Protein AF-A0A973TPE8-F1 (afdb_monomer_lite)

Foldseek 3Di:
DPDPVVVVVPDDDDDDDDDPPPCRLVVVLVVCVVVVVNVVSVVSVD

Structure (mmCIF, N/CA/C/O backbone):
data_AF-A0A973TPE8-F1
#
_entry.id   AF-A0A973TPE8-F1
#
loop_
_atom_site.group_PDB
_atom_site.id
_atom_site.type_symbol
_atom_site.label_atom_id
_atom_site.label_alt_id
_atom_site.label_comp_id
_atom_site.label_asym_id
_atom_site.label_entity_id
_atom_site.label_seq_id
_atom_site.pdbx_PDB_ins_code
_atom_site.Cartn_x
_atom_site.Cartn_y
_atom_site.Cartn_z
_atom_site.occupancy
_atom_site.B_iso_or_equiv
_atom_site.auth_seq_id
_atom_site.auth_comp_id
_atom_site.auth_asym_id
_ato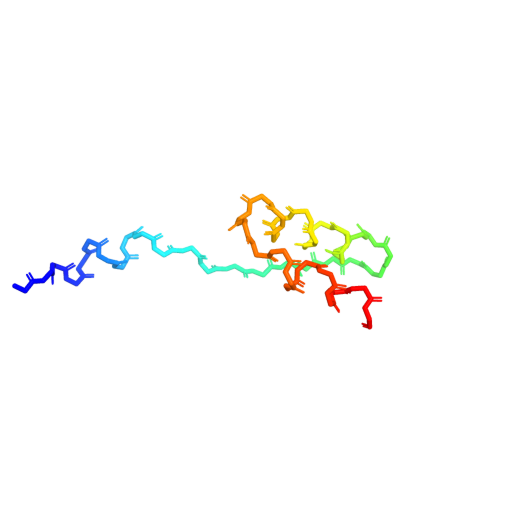m_site.auth_atom_id
_atom_site.pdbx_PDB_model_num
ATOM 1 N N . MET A 1 1 ? -17.523 -2.530 25.502 1.00 58.06 1 MET A N 1
ATOM 2 C CA . MET A 1 1 ? -17.261 -3.274 24.251 1.00 58.06 1 MET A CA 1
ATOM 3 C C . MET A 1 1 ? -17.292 -2.258 23.129 1.00 58.06 1 MET A C 1
ATOM 5 O O . MET A 1 1 ? -18.249 -1.496 23.088 1.00 58.06 1 MET A O 1
ATOM 9 N N . SER A 1 2 ? -16.238 -2.151 22.317 1.00 71.75 2 SER A N 1
ATOM 10 C CA . SER A 1 2 ? -16.279 -1.267 21.147 1.00 71.75 2 SER A CA 1
ATOM 11 C C . SER A 1 2 ? -17.390 -1.732 20.209 1.00 71.75 2 SER A C 1
ATOM 13 O O . SER A 1 2 ? -17.600 -2.934 20.040 1.00 71.75 2 SER A O 1
ATOM 15 N N . ASP A 1 3 ? -18.128 -0.783 19.641 1.00 92.19 3 ASP A N 1
ATOM 16 C CA . ASP A 1 3 ? -19.192 -1.094 18.695 1.00 92.19 3 ASP A CA 1
ATOM 17 C C . ASP A 1 3 ? -18.567 -1.702 17.431 1.00 92.19 3 ASP A C 1
ATOM 19 O O . ASP A 1 3 ? -17.757 -1.066 16.749 1.00 92.19 3 ASP A O 1
ATOM 23 N N . VAL A 1 4 ? -18.923 -2.955 17.135 1.00 95.25 4 VAL A N 1
ATOM 24 C CA . VAL A 1 4 ? -18.458 -3.692 15.950 1.00 95.25 4 VAL A CA 1
ATOM 25 C C . VAL A 1 4 ? -18.728 -2.888 14.674 1.00 95.25 4 VAL A C 1
ATOM 27 O O . VAL A 1 4 ? -17.902 -2.885 13.760 1.00 95.25 4 VAL A O 1
ATOM 30 N N . SER A 1 5 ? -19.839 -2.149 14.637 1.00 94.69 5 SER A N 1
ATOM 31 C CA . SER A 1 5 ? -20.250 -1.318 13.503 1.00 94.69 5 SER A CA 1
ATOM 32 C C . SER A 1 5 ? -19.292 -0.146 13.285 1.00 94.69 5 SER A C 1
ATOM 34 O O . SER A 1 5 ? -18.927 0.156 12.147 1.00 94.69 5 SER A O 1
ATOM 36 N N . LEU A 1 6 ? -18.828 0.482 14.373 1.00 95.81 6 LEU A N 1
ATOM 37 C CA . LEU A 1 6 ? -17.874 1.593 14.323 1.00 95.81 6 LEU A CA 1
ATOM 38 C C . LEU A 1 6 ? -16.521 1.127 13.770 1.00 95.81 6 LEU A C 1
ATOM 40 O O . LEU A 1 6 ? -15.930 1.783 12.914 1.00 95.81 6 LEU A O 1
ATOM 44 N N . GLU A 1 7 ? -16.050 -0.038 14.209 1.00 95.94 7 GLU A N 1
ATOM 45 C CA . GLU A 1 7 ? -14.799 -0.616 13.725 1.00 95.94 7 GLU A CA 1
ATOM 46 C C . GLU A 1 7 ? -14.901 -1.073 12.261 1.00 95.94 7 GLU A C 1
ATOM 48 O O . GLU A 1 7 ? -13.976 -0.850 11.471 1.00 95.94 7 GLU A O 1
ATOM 53 N N . ALA A 1 8 ? -16.028 -1.661 11.853 1.00 95.56 8 ALA A N 1
ATOM 54 C CA . ALA A 1 8 ? -16.272 -2.023 10.458 1.00 95.56 8 ALA A CA 1
ATOM 55 C C . ALA A 1 8 ? -16.238 -0.790 9.535 1.00 95.56 8 ALA A C 1
ATOM 57 O O . ALA A 1 8 ? -15.581 -0.821 8.493 1.00 95.56 8 ALA A O 1
ATOM 58 N N . ALA A 1 9 ? -16.850 0.325 9.952 1.00 96.44 9 ALA A N 1
ATOM 59 C CA . ALA A 1 9 ? -16.930 1.554 9.160 1.00 96.44 9 ALA A CA 1
ATOM 60 C C . ALA A 1 9 ? -15.563 2.204 8.861 1.00 96.44 9 ALA A C 1
ATOM 62 O O . ALA A 1 9 ? -15.422 2.898 7.848 1.00 96.44 9 ALA A O 1
ATOM 63 N N . ARG A 1 10 ? -14.542 1.967 9.699 1.00 96.00 10 ARG A N 1
ATOM 64 C CA . ARG A 1 10 ? -13.179 2.512 9.535 1.00 96.00 10 ARG A CA 1
ATOM 65 C C . ARG A 1 10 ? -12.341 1.782 8.479 1.00 96.00 10 ARG A C 1
ATOM 67 O O . ARG A 1 10 ? -11.369 2.347 7.983 1.00 96.00 10 ARG A O 1
ATOM 74 N N . ARG A 1 11 ? -12.677 0.535 8.132 1.00 96.31 11 ARG A N 1
ATOM 75 C CA . ARG A 1 11 ? -11.869 -0.308 7.233 1.00 96.31 11 ARG A CA 1
ATOM 76 C C . ARG A 1 11 ? -12.039 0.107 5.769 1.00 96.31 11 ARG A C 1
ATOM 78 O O . ARG A 1 11 ? -13.134 0.455 5.324 1.00 96.31 11 ARG A O 1
ATOM 85 N N . ARG A 1 12 ? -10.945 0.057 5.007 1.00 96.06 12 ARG A N 1
ATOM 86 C CA . ARG A 1 12 ? -10.918 0.278 3.553 1.00 96.06 12 ARG A CA 1
ATOM 87 C C . ARG A 1 12 ? -10.069 -0.815 2.905 1.00 96.06 12 ARG A C 1
ATOM 89 O O . ARG A 1 12 ? -8.846 -0.769 2.980 1.00 96.06 12 ARG A O 1
ATOM 96 N N . THR A 1 13 ? -10.726 -1.798 2.296 1.00 96.88 13 THR A N 1
ATOM 97 C CA . THR A 1 13 ? -10.084 -2.926 1.602 1.00 96.88 13 THR A CA 1
ATOM 98 C C . THR A 1 13 ? -10.248 -2.738 0.102 1.00 96.88 13 THR A C 1
ATOM 100 O O . THR A 1 13 ? -11.369 -2.578 -0.373 1.00 96.88 13 THR A O 1
ATOM 103 N N . PHE A 1 14 ? -9.145 -2.731 -0.641 1.00 97.12 14 PHE A N 1
ATOM 104 C CA . PHE A 1 14 ? -9.153 -2.513 -2.087 1.00 97.12 14 PHE A CA 1
ATOM 105 C C . PHE A 1 14 ? -7.960 -3.204 -2.759 1.00 97.12 14 PHE A C 1
ATOM 107 O O . PHE A 1 14 ? -7.034 -3.656 -2.085 1.00 97.12 14 PHE A O 1
ATOM 114 N N . ALA A 1 15 ? -7.985 -3.266 -4.090 1.00 96.88 15 ALA A N 1
ATOM 115 C CA . ALA A 1 15 ? -6.898 -3.771 -4.922 1.00 96.88 15 ALA A CA 1
ATOM 116 C C . ALA A 1 15 ? -6.608 -2.795 -6.072 1.00 96.88 15 ALA A C 1
ATOM 118 O O . ALA A 1 15 ? -7.489 -2.045 -6.491 1.00 96.88 15 ALA A O 1
ATOM 119 N N . ILE A 1 16 ? -5.377 -2.821 -6.591 1.00 95.50 16 ILE A N 1
ATOM 120 C CA . ILE A 1 16 ? -4.977 -2.066 -7.786 1.00 95.50 16 ILE A CA 1
ATOM 121 C C . ILE A 1 16 ? -4.840 -3.058 -8.944 1.00 95.50 16 ILE A C 1
ATOM 123 O O . ILE A 1 16 ? -4.023 -3.977 -8.871 1.00 95.50 16 ILE A O 1
ATOM 127 N N . VAL A 1 17 ? -5.619 -2.861 -10.009 1.00 96.19 17 VAL A N 1
ATOM 128 C CA . VAL A 1 17 ? -5.568 -3.655 -11.247 1.00 96.19 17 VAL A CA 1
ATOM 129 C C . VAL A 1 17 ? -5.138 -2.737 -12.385 1.00 96.19 17 VAL A C 1
ATOM 131 O O . VAL A 1 17 ? -5.689 -1.651 -12.544 1.00 96.19 17 VAL A O 1
ATOM 134 N N . SER A 1 18 ? -4.140 -3.150 -13.161 1.00 96.12 18 SER A N 1
ATOM 135 C CA . SER A 1 18 ? -3.615 -2.359 -14.272 1.00 96.12 18 SER A CA 1
ATOM 136 C C . SER A 1 18 ? -2.981 -3.248 -15.336 1.00 96.12 18 SER A C 1
ATOM 138 O O . SER A 1 18 ? -2.673 -4.414 -15.089 1.00 96.12 18 SER A O 1
ATOM 140 N N . HIS A 1 19 ? -2.741 -2.668 -16.509 1.00 96.94 19 HIS A N 1
ATOM 141 C CA . HIS A 1 19 ? -1.901 -3.268 -17.543 1.00 96.94 19 HIS A CA 1
ATOM 142 C C . HIS A 1 19 ? -0.438 -3.410 -17.057 1.00 96.94 19 HIS A C 1
ATOM 144 O O . HIS A 1 19 ? -0.046 -2.663 -16.143 1.00 96.94 19 HIS A O 1
ATOM 150 N N . PRO A 1 20 ? 0.371 -4.333 -17.630 1.00 96.19 20 PRO A N 1
ATOM 151 C CA . PRO A 1 20 ? 1.819 -4.344 -17.430 1.00 96.19 20 PRO A CA 1
ATOM 152 C C . PRO A 1 20 ? 2.435 -2.950 -17.603 1.00 96.19 20 PRO A C 1
ATOM 154 O O . PRO A 1 20 ? 1.968 -2.148 -18.409 1.00 96.19 20 PRO A O 1
ATOM 157 N N . ASP A 1 21 ? 3.429 -2.643 -16.771 1.00 92.81 21 ASP A N 1
ATOM 158 C CA . ASP A 1 21 ? 4.202 -1.391 -16.782 1.00 92.81 21 ASP A CA 1
ATOM 159 C C . ASP A 1 21 ? 3.428 -0.083 -16.515 1.00 92.81 21 ASP A C 1
ATOM 161 O O . ASP A 1 21 ? 4.018 0.993 -16.485 1.00 92.81 21 ASP A O 1
ATOM 165 N N . ALA A 1 22 ? 2.135 -0.142 -16.172 1.00 96.69 22 ALA A N 1
ATOM 166 C CA . ALA A 1 22 ? 1.327 1.032 -15.806 1.00 96.69 22 ALA A CA 1
ATOM 167 C C . ALA A 1 22 ? 1.695 1.675 -14.446 1.00 96.69 22 ALA A C 1
ATOM 169 O O . ALA A 1 22 ? 1.032 2.606 -13.990 1.00 96.69 22 ALA A O 1
ATOM 170 N N . GLY A 1 23 ? 2.723 1.166 -13.760 1.00 94.50 23 GLY A N 1
ATOM 171 C CA . GLY A 1 23 ? 3.218 1.749 -12.511 1.00 94.50 23 GLY A CA 1
ATOM 172 C C . GLY A 1 23 ? 2.471 1.330 -11.239 1.00 94.50 23 GLY A C 1
ATOM 173 O O . GLY A 1 23 ? 2.588 2.016 -10.223 1.00 94.50 23 GLY A O 1
ATOM 174 N N . LYS A 1 24 ? 1.744 0.196 -11.242 1.00 95.69 24 LYS A N 1
ATOM 175 C CA . LYS A 1 24 ? 1.071 -0.355 -10.041 1.00 95.69 24 LYS A CA 1
ATOM 176 C C . LYS A 1 24 ? 2.002 -0.399 -8.828 1.00 95.69 24 LYS A C 1
ATOM 178 O O . LYS A 1 24 ? 1.639 0.077 -7.760 1.00 95.69 24 LYS A O 1
ATOM 183 N N . THR A 1 25 ? 3.202 -0.946 -9.009 1.00 93.88 25 THR A N 1
ATOM 184 C CA . THR A 1 25 ? 4.218 -1.096 -7.957 1.00 93.88 25 THR A CA 1
ATOM 185 C C . THR A 1 25 ? 4.619 0.259 -7.370 1.00 93.88 25 THR A C 1
ATOM 187 O O . THR A 1 25 ? 4.555 0.446 -6.159 1.00 93.88 25 THR A O 1
ATOM 190 N N . THR A 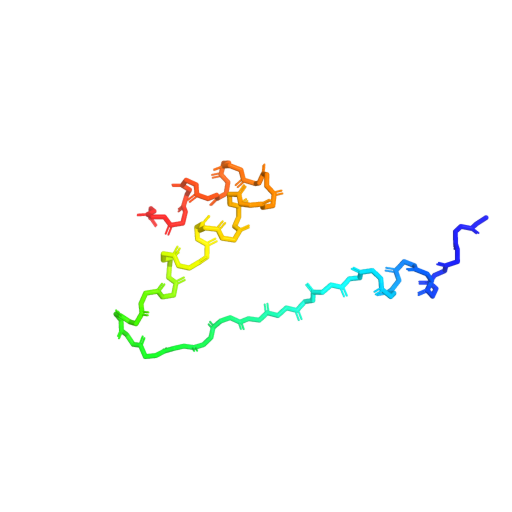1 26 ? 4.902 1.253 -8.218 1.00 93.88 26 THR A N 1
ATOM 191 C CA . THR A 1 26 ? 5.246 2.619 -7.787 1.00 93.88 26 THR A CA 1
ATOM 192 C C . THR A 1 26 ? 4.112 3.299 -7.018 1.00 93.88 26 THR A C 1
ATOM 194 O O . THR A 1 26 ? 4.361 4.007 -6.042 1.00 93.88 26 THR A O 1
ATOM 197 N N . LEU A 1 27 ? 2.859 3.104 -7.438 1.00 95.50 27 LEU A N 1
ATOM 198 C CA . LEU A 1 27 ? 1.706 3.646 -6.719 1.00 95.50 27 LEU A CA 1
ATOM 199 C C . LEU A 1 27 ? 1.544 2.980 -5.344 1.00 95.50 27 LEU A C 1
ATOM 201 O O . LEU A 1 27 ? 1.308 3.675 -4.356 1.00 95.50 27 LEU A O 1
ATOM 205 N N . THR A 1 28 ? 1.723 1.658 -5.262 1.00 95.19 28 THR A N 1
ATOM 206 C CA . THR A 1 28 ? 1.682 0.909 -3.998 1.00 95.19 28 THR A CA 1
ATOM 207 C C . THR A 1 28 ? 2.736 1.403 -3.005 1.00 95.19 28 THR A C 1
ATOM 209 O O . THR A 1 28 ? 2.397 1.647 -1.848 1.00 95.19 28 THR A O 1
ATOM 212 N N . GLU A 1 29 ? 3.979 1.630 -3.442 1.00 94.81 29 GLU A N 1
ATOM 213 C CA . GLU A 1 29 ? 5.051 2.165 -2.583 1.00 94.81 29 GLU A CA 1
ATOM 214 C C . GLU A 1 29 ? 4.674 3.511 -1.956 1.00 94.81 29 GLU A C 1
ATOM 216 O O . GLU A 1 29 ? 4.820 3.707 -0.749 1.00 94.81 29 GLU A O 1
ATOM 221 N N . LYS A 1 30 ? 4.141 4.437 -2.762 1.00 94.31 30 LYS A N 1
ATOM 222 C CA . LYS A 1 30 ? 3.737 5.763 -2.280 1.00 94.31 30 LYS A CA 1
ATOM 223 C C . LYS A 1 30 ? 2.607 5.677 -1.258 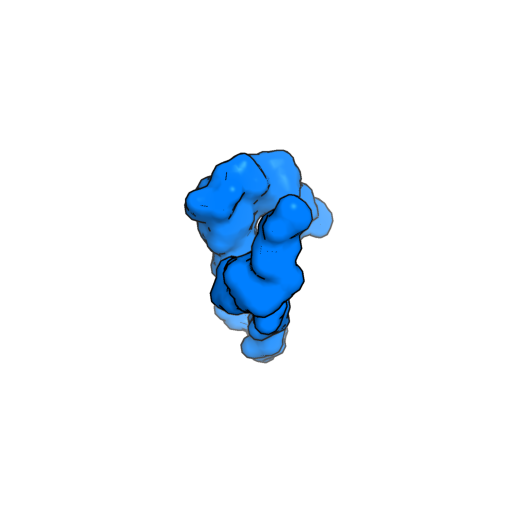1.00 94.31 30 LYS A C 1
ATOM 225 O O . LYS A 1 30 ? 2.667 6.353 -0.236 1.00 94.31 30 LYS A O 1
ATOM 230 N N . LEU A 1 31 ? 1.600 4.837 -1.502 1.00 95.19 31 LEU A N 1
ATOM 231 C CA . LEU A 1 31 ? 0.493 4.635 -0.561 1.00 95.19 31 LEU A CA 1
ATOM 232 C C . LEU A 1 31 ? 0.985 4.088 0.785 1.00 95.19 31 LEU A C 1
ATOM 234 O O . LEU A 1 31 ? 0.559 4.572 1.832 1.00 95.19 31 LEU A O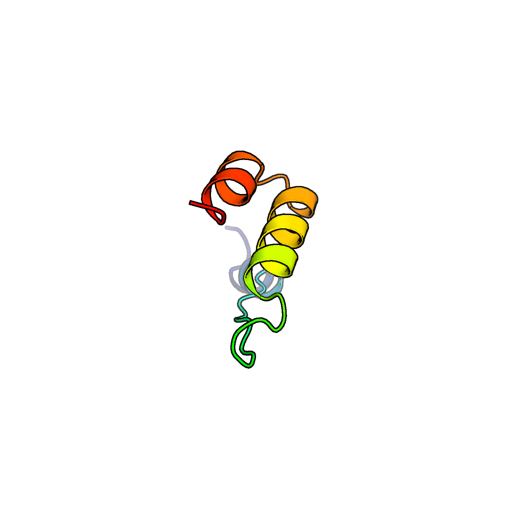 1
ATOM 238 N N . LEU A 1 32 ? 1.911 3.125 0.763 1.00 94.25 32 LEU A N 1
ATOM 239 C CA . LEU A 1 32 ? 2.514 2.573 1.977 1.00 94.25 32 LEU A CA 1
ATOM 240 C C . LEU A 1 32 ? 3.346 3.619 2.727 1.00 94.25 32 LEU A C 1
ATOM 242 O O . LEU A 1 32 ? 3.239 3.709 3.949 1.00 94.25 32 LEU A O 1
ATOM 246 N N . LEU A 1 3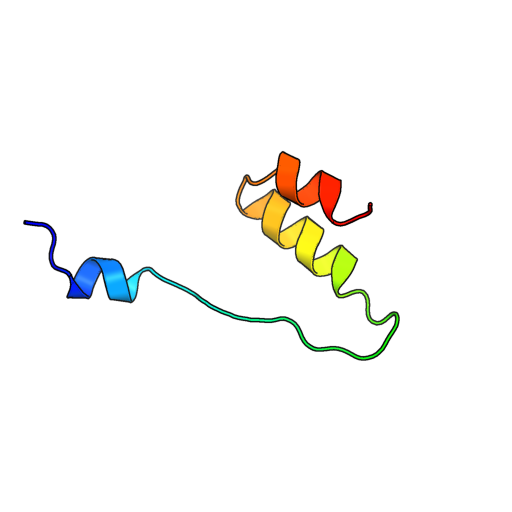3 ? 4.108 4.456 2.014 1.00 92.50 33 LEU A N 1
ATOM 247 C CA . LEU A 1 33 ? 4.858 5.561 2.613 1.00 92.50 33 LEU A CA 1
ATOM 248 C C . LEU A 1 33 ? 3.930 6.569 3.308 1.00 92.50 33 LEU A C 1
ATOM 250 O O . LEU A 1 33 ? 4.170 6.918 4.462 1.00 92.50 33 LEU A O 1
ATOM 254 N N . PHE A 1 34 ? 2.848 6.994 2.646 1.00 92.56 34 PHE A N 1
ATOM 255 C CA . PHE A 1 34 ? 1.861 7.904 3.242 1.00 92.56 34 PHE A CA 1
ATOM 256 C C . PHE A 1 34 ? 1.126 7.286 4.438 1.00 92.56 34 PHE A C 1
ATOM 258 O O . PHE A 1 34 ? 0.748 8.003 5.360 1.00 92.56 34 PHE A O 1
ATOM 265 N N . GLY A 1 35 ? 0.956 5.962 4.452 1.00 90.88 35 GLY A N 1
ATOM 266 C CA . GLY A 1 35 ? 0.411 5.215 5.586 1.00 90.88 35 GLY A CA 1
ATOM 267 C C . GLY A 1 35 ? 1.407 4.946 6.721 1.00 90.88 35 GLY A C 1
ATOM 268 O O . GLY A 1 35 ? 1.047 4.262 7.676 1.00 90.88 35 GLY A O 1
ATOM 269 N N . GLY A 1 36 ? 2.654 5.423 6.625 1.00 90.62 36 GLY A N 1
ATOM 270 C CA . GLY A 1 36 ? 3.708 5.166 7.614 1.00 90.62 36 GLY A CA 1
ATOM 271 C C . GLY A 1 36 ? 4.288 3.744 7.579 1.00 90.62 36 GLY A C 1
ATOM 272 O O . GLY A 1 36 ? 5.100 3.386 8.431 1.00 90.62 36 GLY A O 1
ATOM 273 N N . ALA A 1 37 ? 3.927 2.926 6.588 1.00 91.62 37 ALA A N 1
ATOM 274 C CA . ALA A 1 37 ? 4.374 1.543 6.428 1.00 91.62 37 ALA A CA 1
ATOM 275 C C . ALA A 1 37 ? 5.710 1.457 5.660 1.00 91.62 37 ALA A C 1
ATOM 277 O O . ALA A 1 37 ? 5.814 0.794 4.629 1.00 91.62 37 ALA A O 1
ATOM 278 N N . ILE A 1 38 ? 6.746 2.136 6.167 1.00 82.94 38 ILE A N 1
ATOM 279 C CA . ILE A 1 38 ? 8.033 2.354 5.477 1.00 82.94 38 ILE A CA 1
ATOM 280 C C . ILE A 1 38 ? 8.723 1.037 5.075 1.00 82.94 38 ILE A C 1
ATOM 282 O O . ILE A 1 38 ? 9.177 0.907 3.940 1.00 82.94 38 ILE A O 1
ATOM 286 N N . GLN A 1 39 ? 8.773 0.042 5.969 1.00 84.38 39 GLN A N 1
ATOM 287 C CA . GLN A 1 39 ? 9.415 -1.253 5.681 1.00 84.38 39 GLN A CA 1
ATOM 288 C C . GLN A 1 39 ? 8.700 -2.018 4.558 1.00 84.38 39 GLN A C 1
ATOM 290 O O . GLN A 1 39 ? 9.353 -2.590 3.691 1.00 84.38 39 GLN A O 1
ATOM 295 N N . MET A 1 40 ? 7.364 -1.971 4.543 1.00 81.69 40 MET A N 1
ATOM 296 C CA . MET A 1 40 ? 6.553 -2.576 3.484 1.00 81.69 40 MET A CA 1
ATOM 297 C C . MET A 1 40 ? 6.703 -1.812 2.166 1.00 81.69 40 MET A C 1
ATOM 299 O O . MET A 1 40 ? 6.723 -2.423 1.108 1.00 81.69 40 MET A O 1
ATOM 303 N N . ALA A 1 41 ? 6.831 -0.482 2.206 1.00 82.31 41 ALA A N 1
ATOM 304 C CA . ALA A 1 41 ? 7.092 0.311 1.007 1.00 82.31 41 ALA A CA 1
ATOM 305 C C . ALA A 1 41 ? 8.446 -0.055 0.369 1.00 82.31 41 ALA A C 1
ATOM 307 O O . ALA A 1 41 ? 8.539 -0.136 -0.850 1.00 82.31 41 ALA A O 1
ATOM 308 N N . GLY A 1 42 ? 9.481 -0.315 1.178 1.00 78.19 42 GLY A N 1
ATOM 309 C CA . GLY A 1 42 ? 10.815 -0.684 0.692 1.00 78.19 42 GLY A CA 1
ATOM 310 C C . GLY A 1 42 ? 10.912 -2.080 0.065 1.00 78.19 42 GLY A C 1
ATOM 311 O O . GLY A 1 42 ? 11.755 -2.289 -0.803 1.00 78.19 42 GLY A O 1
ATOM 312 N N . SER A 1 43 ? 10.054 -3.025 0.463 1.00 82.31 43 SER A N 1
ATOM 313 C CA . SER A 1 43 ? 10.072 -4.405 -0.046 1.00 82.31 43 SER A CA 1
ATOM 314 C C . SER A 1 43 ? 9.287 -4.609 -1.344 1.00 82.31 43 SER A C 1
ATOM 316 O O . SER A 1 43 ? 9.492 -5.609 -2.020 1.00 82.31 43 SER A O 1
ATOM 318 N N . VAL A 1 44 ? 8.416 -3.670 -1.727 1.00 80.81 44 VAL A N 1
ATOM 319 C CA . VAL A 1 44 ? 7.578 -3.769 -2.940 1.00 80.81 44 VAL A CA 1
ATOM 320 C C . VAL A 1 44 ? 8.392 -3.677 -4.243 1.00 80.81 44 VAL A C 1
ATOM 322 O O . VAL A 1 44 ? 7.910 -4.090 -5.297 1.00 80.81 44 VAL A O 1
ATOM 325 N N . LYS A 1 45 ? 9.633 -3.187 -4.166 1.00 64.56 45 LYS A N 1
ATOM 326 C CA . LYS A 1 45 ? 10.597 -3.123 -5.275 1.00 64.56 45 LYS A CA 1
ATOM 327 C C . LYS A 1 45 ? 11.488 -4.364 -5.414 1.00 64.56 45 LYS A C 1
ATOM 329 O O . LYS A 1 45 ? 12.273 -4.406 -6.361 1.00 64.56 45 LYS A O 1
ATOM 334 N N . GLY A 1 46 ? 11.418 -5.292 -4.451 1.00 54.50 46 GLY A N 1
ATOM 335 C CA . GLY A 1 46 ? 12.196 -6.535 -4.407 1.00 54.50 46 GLY A CA 1
ATOM 336 C C . GLY A 1 46 ? 11.546 -7.690 -5.151 1.00 54.50 46 GLY A C 1
ATOM 337 O O . GLY A 1 46 ? 10.305 -7.674 -5.314 1.00 54.50 46 GLY A O 1
#

Secondary structure (DSSP, 8-state):
---HHHHHHH---------TTSSHHHHHHHHHHHTT-HHHHHHTT-

Sequence (46 aa):
MSDVSLEAARRRTFAIVSHPDAGKTTLTEKLLLFGGAIQMAGSVKG

pLDDT: mean 90.05, std 10.1, range [54.5, 97.12]

Radius of gyration: 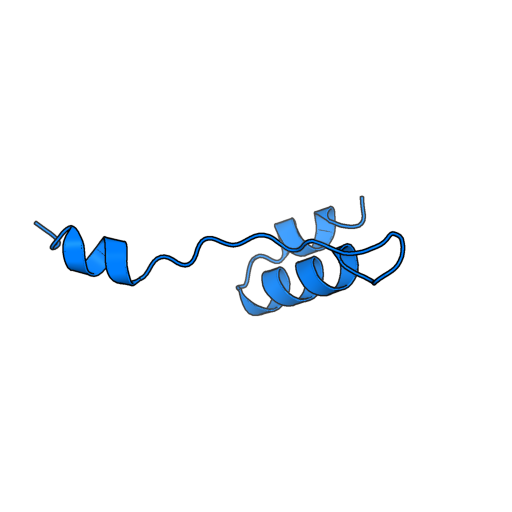14.43 Å; chains: 1; bounding box: 32×14×42 Å